Protein AF-A0A1D1YLC9-F1 (afdb_monomer_lite)

Organism: NCBI:txid1678845

Sequence (110 aa):
YSTGSGFHVIGAHTDSPCLKLKPLSASTKSGFLMVNVQTYGAGLWHTWFDRDLSVAGRVILKIADGNFVHKLVKVKRPLLRVPTLAIHLDRLLLCISFSFLDEIYCESYS

Secondary structure (DSSP, 8-state):
--TT-------------EEEEEEEEEEEETTEEEEEEEEESS--GGGGTT--B--EEEEEEE-TTS-EEEEEEE--S--B--PPPPTTT-TTTTS------S-S------

pLDDT: mean 81.9, std 21.31, range [26.78, 97.56]

Radius of gyration: 20.78 Å; chains: 1; bounding box: 40×56×64 Å

Structure (mmCIF, N/CA/C/O backbone):
data_AF-A0A1D1YLC9-F1
#
_entry.id   AF-A0A1D1YLC9-F1
#
loop_
_atom_site.group_PDB
_atom_site.id
_atom_site.type_symbol
_atom_site.label_atom_id
_atom_site.label_alt_id
_atom_site.label_comp_id
_atom_site.label_asym_id
_atom_site.label_entity_id
_atom_site.label_seq_id
_atom_site.pdbx_PDB_ins_code
_atom_site.Cartn_x
_atom_site.Cartn_y
_atom_site.Cartn_z
_atom_site.occupancy
_atom_site.B_iso_or_equiv
_atom_site.auth_seq_id
_atom_site.auth_comp_id
_atom_site.auth_asym_id
_atom_site.auth_atom_id
_atom_site.pdbx_PDB_model_num
ATOM 1 N N . TYR A 1 1 ? 16.791 -9.698 -39.104 1.00 62.34 1 TYR A N 1
ATOM 2 C CA . TYR A 1 1 ? 17.635 -9.519 -37.908 1.00 62.34 1 TYR A CA 1
ATOM 3 C C . TYR A 1 1 ? 18.949 -10.235 -38.170 1.00 62.34 1 TYR A C 1
ATOM 5 O O . TYR A 1 1 ? 18.911 -11.432 -38.424 1.00 62.34 1 TYR A O 1
ATOM 13 N N . SER A 1 2 ? 20.071 -9.515 -38.224 1.00 68.62 2 SER A N 1
ATOM 14 C CA . SER A 1 2 ? 21.408 -10.110 -38.332 1.00 68.62 2 SER A CA 1
ATOM 15 C C . SER A 1 2 ? 21.959 -10.356 -36.929 1.00 68.62 2 SER A C 1
ATOM 17 O O . SER A 1 2 ? 21.916 -9.475 -36.065 1.00 68.62 2 SER A O 1
ATOM 19 N N . THR A 1 3 ? 22.470 -11.563 -36.696 1.00 70.25 3 THR A N 1
ATOM 20 C CA . THR A 1 3 ? 23.213 -11.914 -35.481 1.00 70.25 3 THR A CA 1
ATOM 21 C C . THR A 1 3 ? 24.362 -10.923 -35.283 1.00 70.25 3 THR A C 1
ATOM 23 O O . THR A 1 3 ? 25.194 -10.779 -36.175 1.00 70.25 3 THR A O 1
ATOM 26 N N . GLY A 1 4 ? 24.387 -10.222 -34.143 1.00 79.25 4 GLY A N 1
ATOM 27 C CA . GLY A 1 4 ? 25.385 -9.186 -33.830 1.00 79.25 4 GLY A CA 1
ATOM 28 C C . GLY A 1 4 ? 24.866 -7.741 -33.849 1.00 79.25 4 GLY A C 1
ATOM 29 O O . GLY A 1 4 ? 25.619 -6.825 -33.534 1.00 79.25 4 GLY A O 1
ATOM 30 N N . SER A 1 5 ? 23.590 -7.515 -34.173 1.00 84.06 5 SER A N 1
ATOM 31 C CA . SER A 1 5 ? 22.962 -6.194 -34.013 1.00 84.06 5 SER A CA 1
ATOM 32 C C . SER A 1 5 ? 22.767 -5.856 -32.525 1.00 84.06 5 SER A C 1
ATOM 34 O O . SER A 1 5 ? 22.326 -6.715 -31.759 1.00 84.06 5 SER A O 1
ATOM 36 N N . GLY A 1 6 ? 23.065 -4.615 -32.117 1.00 85.94 6 GLY A N 1
ATOM 37 C CA . GLY A 1 6 ? 22.859 -4.133 -30.743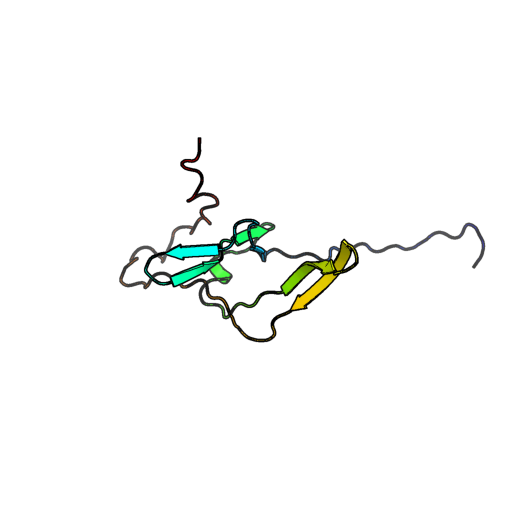 1.00 85.94 6 GLY A CA 1
ATOM 38 C C . GLY A 1 6 ? 21.380 -3.979 -30.355 1.00 85.94 6 GLY A C 1
ATOM 39 O O . GLY A 1 6 ? 20.497 -3.979 -31.212 1.00 85.94 6 GLY A O 1
ATOM 40 N N . PHE A 1 7 ? 21.111 -3.830 -29.054 1.00 91.00 7 PHE A N 1
ATOM 41 C CA . PHE A 1 7 ? 19.765 -3.608 -28.513 1.00 91.00 7 PHE A CA 1
ATOM 42 C C . PHE A 1 7 ? 19.610 -2.178 -27.993 1.00 91.00 7 PHE A C 1
ATOM 44 O O . PHE A 1 7 ? 20.507 -1.649 -27.340 1.00 91.00 7 PHE A O 1
ATOM 51 N N . HIS A 1 8 ? 18.435 -1.586 -28.210 1.00 90.81 8 HIS A N 1
ATOM 52 C CA . HIS A 1 8 ? 17.996 -0.404 -27.472 1.00 90.81 8 HIS A CA 1
ATOM 53 C C . HIS A 1 8 ? 17.086 -0.861 -26.333 1.00 90.81 8 HIS A C 1
ATOM 55 O O . HIS A 1 8 ? 16.054 -1.483 -26.578 1.00 90.81 8 HIS A O 1
ATOM 61 N N . VAL A 1 9 ? 17.481 -0.576 -25.093 1.00 95.12 9 VAL A N 1
ATOM 62 C CA . VAL A 1 9 ? 16.756 -1.004 -23.891 1.00 95.12 9 VAL A CA 1
ATOM 63 C C . VAL A 1 9 ? 16.414 0.219 -23.052 1.00 95.12 9 VAL A C 1
ATOM 65 O O . VAL A 1 9 ? 17.262 1.079 -22.827 1.00 95.12 9 VAL A O 1
ATOM 68 N N . ILE A 1 10 ? 15.170 0.281 -22.578 1.00 95.69 10 ILE A N 1
ATOM 69 C CA . ILE A 1 10 ? 14.682 1.303 -21.650 1.00 95.69 10 ILE A CA 1
ATOM 70 C C . ILE A 1 10 ? 14.277 0.600 -20.356 1.00 95.69 10 ILE A C 1
ATOM 72 O O . ILE A 1 10 ? 13.525 -0.374 -20.387 1.00 95.69 10 ILE A O 1
ATOM 76 N N . GLY A 1 11 ? 14.784 1.094 -19.228 1.00 96.25 11 GLY A N 1
ATOM 77 C CA . GLY A 1 11 ? 14.442 0.606 -17.896 1.00 96.25 11 GLY A CA 1
ATOM 78 C C . GLY A 1 11 ? 13.413 1.498 -17.203 1.00 96.25 11 GLY A C 1
ATOM 79 O O . GLY A 1 11 ? 13.458 2.719 -17.328 1.00 96.25 11 GLY A O 1
ATOM 80 N N . ALA A 1 12 ? 12.514 0.876 -16.444 1.00 97.56 12 ALA A N 1
ATOM 81 C CA . ALA A 1 12 ? 11.576 1.527 -15.533 1.00 97.56 12 ALA A CA 1
ATOM 82 C C . ALA A 1 12 ? 11.391 0.656 -14.279 1.00 97.56 12 ALA A C 1
ATOM 84 O O . ALA A 1 12 ? 11.820 -0.500 -14.256 1.00 97.56 12 ALA A O 1
ATOM 85 N N . HIS A 1 13 ? 10.737 1.193 -13.249 1.00 97.25 13 HIS A N 1
ATOM 86 C CA . HIS A 1 13 ? 10.376 0.451 -12.040 1.00 97.25 13 HIS A CA 1
ATOM 87 C C . HIS A 1 13 ? 8.847 0.363 -11.903 1.00 97.25 13 HIS A C 1
ATOM 89 O O . HIS A 1 13 ? 8.116 1.218 -12.399 1.00 97.25 13 HIS A O 1
ATOM 95 N N . THR A 1 14 ? 8.353 -0.712 -11.286 1.00 96.62 14 THR A N 1
ATOM 96 C CA . THR A 1 14 ? 6.911 -1.035 -11.227 1.00 96.62 14 THR A CA 1
ATOM 97 C C . THR A 1 14 ? 6.288 -0.801 -9.857 1.00 96.62 14 THR A C 1
ATOM 99 O O . THR A 1 14 ? 5.111 -1.083 -9.642 1.00 96.62 14 THR A O 1
ATOM 102 N N . ASP A 1 15 ? 7.090 -0.380 -8.893 1.00 96.69 15 ASP A N 1
ATOM 103 C CA . ASP A 1 15 ? 6.688 -0.158 -7.520 1.00 96.69 15 ASP A CA 1
ATOM 104 C C . ASP A 1 15 ? 6.500 1.332 -7.227 1.00 96.69 15 ASP A C 1
ATOM 106 O O . ASP A 1 15 ? 6.931 2.219 -7.963 1.00 96.69 15 ASP A O 1
ATOM 110 N N . SER A 1 16 ? 5.797 1.620 -6.142 1.00 96.56 16 SER A N 1
ATOM 111 C CA . SER A 1 16 ? 5.556 2.982 -5.677 1.00 96.56 16 SER A CA 1
ATOM 112 C C . SER A 1 16 ? 5.448 2.978 -4.156 1.00 96.56 16 SER A C 1
ATOM 114 O O . SER A 1 16 ? 5.061 1.946 -3.585 1.00 96.56 16 SER A O 1
ATOM 116 N N . PRO A 1 17 ? 5.764 4.098 -3.482 1.00 96.25 17 PRO A N 1
ATOM 117 C CA . PRO A 1 17 ? 5.617 4.179 -2.043 1.00 96.25 17 PRO A CA 1
ATOM 118 C C . PRO A 1 17 ? 4.193 3.853 -1.589 1.00 96.25 17 PRO A C 1
ATOM 120 O O . PRO A 1 17 ? 3.221 4.372 -2.140 1.00 96.25 17 PRO A O 1
ATOM 123 N N . CYS A 1 18 ? 4.059 2.964 -0.606 1.00 95.88 18 CYS A N 1
ATOM 124 C CA . CYS A 1 18 ? 2.757 2.494 -0.136 1.00 95.88 18 CYS A CA 1
ATOM 125 C C . CYS A 1 18 ? 2.794 1.962 1.299 1.00 95.88 18 CYS A C 1
ATOM 127 O O . CYS A 1 18 ? 3.860 1.710 1.857 1.00 95.88 18 CYS A O 1
ATOM 129 N N . LEU A 1 19 ? 1.609 1.768 1.883 1.00 94.75 19 LEU A N 1
ATOM 130 C CA . LEU A 1 19 ? 1.434 1.011 3.120 1.00 94.75 19 LEU A CA 1
ATOM 131 C C . LEU A 1 19 ? 1.286 -0.478 2.784 1.00 94.75 19 LEU A C 1
ATOM 133 O O . LEU A 1 19 ? 0.370 -0.870 2.058 1.00 94.75 19 LEU A O 1
ATOM 137 N N . LYS A 1 20 ? 2.183 -1.315 3.308 1.00 94.75 20 LYS A N 1
ATOM 138 C CA . LYS A 1 20 ? 2.140 -2.777 3.157 1.00 94.75 20 LYS A CA 1
ATOM 139 C C . LYS A 1 20 ? 1.668 -3.431 4.444 1.00 94.75 20 LYS A C 1
ATOM 141 O O . LYS A 1 20 ? 1.964 -2.946 5.526 1.00 94.75 20 LYS A O 1
ATOM 146 N N . LEU A 1 21 ? 0.965 -4.552 4.336 1.00 93.12 21 LEU A N 1
ATOM 147 C CA . LEU A 1 21 ? 0.575 -5.340 5.506 1.00 93.12 21 LEU A CA 1
ATOM 148 C C . LEU A 1 21 ? 1.818 -5.924 6.189 1.00 93.12 21 LEU A C 1
ATOM 150 O O . LEU A 1 21 ? 2.665 -6.510 5.511 1.00 93.12 21 LEU A O 1
ATOM 154 N N . LYS A 1 22 ? 1.912 -5.792 7.519 1.00 90.62 22 LYS A N 1
ATOM 155 C CA . LYS A 1 22 ? 2.895 -6.548 8.312 1.00 90.62 22 LYS A CA 1
ATOM 156 C C . LYS A 1 22 ? 2.510 -8.040 8.318 1.00 90.62 22 LYS A C 1
ATOM 158 O O . LYS A 1 22 ? 1.322 -8.341 8.229 1.00 90.62 22 LYS A O 1
ATOM 163 N N . PRO A 1 23 ? 3.456 -8.987 8.469 1.00 89.31 23 PRO A N 1
ATOM 164 C CA . PRO A 1 23 ? 3.124 -10.413 8.583 1.00 89.31 23 PRO A CA 1
ATOM 165 C C . PRO A 1 23 ? 2.145 -10.712 9.729 1.00 89.31 23 PRO A C 1
ATOM 167 O O . PRO A 1 23 ? 1.205 -11.485 9.563 1.00 89.31 23 PRO A O 1
ATOM 170 N N . LEU A 1 24 ? 2.325 -10.034 10.866 1.00 89.56 24 LEU A N 1
ATOM 171 C CA . LEU A 1 24 ? 1.369 -9.999 11.972 1.00 89.56 24 LEU A CA 1
ATOM 172 C C . LEU A 1 24 ? 0.492 -8.748 11.843 1.00 89.56 24 LEU A C 1
ATOM 174 O O . LEU A 1 24 ? 0.734 -7.716 12.473 1.00 89.56 24 LEU A O 1
ATOM 178 N N . SER A 1 25 ? -0.498 -8.825 10.951 1.00 89.00 25 SER A N 1
ATOM 179 C CA . SER A 1 25 ? -1.334 -7.676 10.596 1.00 89.00 25 SER A CA 1
ATOM 180 C C . SER A 1 25 ? -2.547 -7.479 11.502 1.00 89.00 25 SER A C 1
ATOM 182 O O . SER A 1 25 ? -3.014 -6.356 11.621 1.00 89.00 25 SER A O 1
ATOM 184 N N . ALA A 1 26 ? -3.108 -8.531 12.097 1.00 90.19 26 ALA A N 1
ATOM 185 C CA . ALA A 1 26 ? -4.331 -8.406 12.889 1.00 90.19 26 ALA A CA 1
ATOM 186 C C . ALA A 1 26 ? -4.047 -7.755 14.251 1.00 90.19 26 ALA A C 1
ATOM 188 O O . ALA A 1 26 ? -3.127 -8.162 14.956 1.00 90.19 26 ALA A O 1
ATOM 189 N N . SER A 1 27 ? -4.847 -6.757 14.621 1.00 89.25 27 SER A N 1
ATOM 190 C CA . SER A 1 27 ? -4.770 -6.079 15.915 1.00 89.25 27 SER A CA 1
ATOM 191 C C . SER A 1 27 ? -6.159 -5.612 16.342 1.00 89.25 27 SER A C 1
ATOM 193 O O . SER A 1 27 ? -7.005 -5.341 15.494 1.00 89.25 27 SER A O 1
ATOM 195 N N . THR A 1 28 ? -6.399 -5.490 17.644 1.00 91.25 28 THR A N 1
ATOM 196 C CA . THR A 1 28 ? -7.656 -4.958 18.184 1.00 91.25 28 THR A CA 1
ATOM 197 C C . THR A 1 28 ? -7.335 -3.950 19.269 1.00 91.25 28 THR A C 1
ATOM 199 O O . THR A 1 28 ? -6.605 -4.259 20.209 1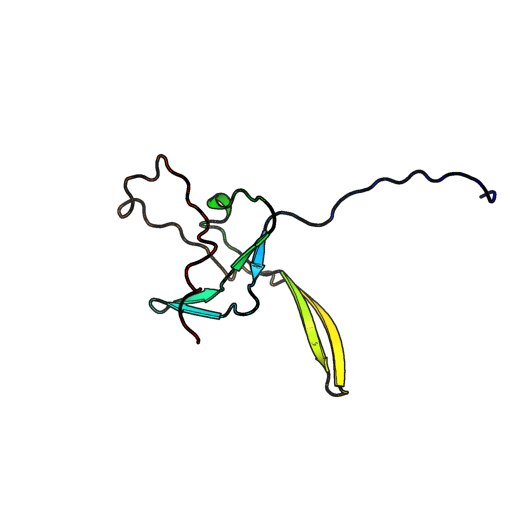.00 91.25 28 THR A O 1
ATOM 202 N N . LYS A 1 29 ? -7.889 -2.741 19.169 1.00 85.50 29 LYS A N 1
ATOM 203 C CA . LYS A 1 29 ? -7.713 -1.709 20.196 1.00 85.50 29 LYS A CA 1
ATOM 204 C C . LYS A 1 29 ? -8.925 -0.784 20.242 1.00 85.50 29 LYS A C 1
ATOM 206 O O . LYS A 1 29 ? -9.509 -0.448 19.216 1.00 85.50 29 LYS A O 1
ATOM 211 N N . SER A 1 30 ? -9.336 -0.421 21.455 1.00 89.75 30 SER A N 1
ATOM 212 C CA . SER A 1 30 ? -10.494 0.448 21.715 1.00 89.75 30 SER A CA 1
ATOM 213 C C . SER A 1 30 ? -11.792 0.007 21.013 1.00 89.75 30 SER A C 1
ATOM 215 O O . SER A 1 30 ? -12.561 0.844 20.556 1.00 89.75 30 SER A O 1
ATOM 217 N N . GLY A 1 31 ? -12.022 -1.307 20.888 1.00 91.38 31 GLY A N 1
ATOM 218 C CA . GLY A 1 31 ? -13.206 -1.866 20.220 1.00 91.38 31 GLY A CA 1
ATOM 219 C C . GLY A 1 31 ? -13.145 -1.895 18.686 1.00 91.38 31 GLY A C 1
ATOM 220 O O . GLY A 1 31 ? -14.088 -2.368 18.058 1.00 91.38 31 GLY A O 1
ATOM 221 N N . PHE A 1 32 ? -12.043 -1.448 18.076 1.00 88.56 32 PHE A N 1
ATOM 222 C CA . PHE A 1 32 ? -11.841 -1.481 16.627 1.00 88.56 32 PHE A CA 1
ATOM 223 C C . PHE A 1 32 ? -10.898 -2.610 16.216 1.00 88.56 32 PHE A C 1
ATOM 225 O O . PHE A 1 32 ? -9.841 -2.798 16.824 1.00 88.56 32 PHE A O 1
ATOM 232 N N . LEU A 1 33 ? -11.257 -3.308 15.135 1.00 92.12 33 LEU A N 1
ATOM 233 C CA . LEU A 1 33 ? -10.341 -4.187 14.415 1.00 92.12 33 LEU A CA 1
ATOM 234 C C . LEU A 1 33 ? -9.406 -3.327 13.561 1.00 92.12 33 LEU A C 1
ATOM 236 O O . LEU A 1 33 ? -9.848 -2.557 12.710 1.00 92.12 33 LEU A O 1
ATOM 240 N N . MET A 1 34 ? -8.113 -3.474 13.797 1.00 91.31 34 MET A N 1
ATOM 241 C CA . MET A 1 34 ? -7.049 -2.742 13.132 1.00 91.31 34 MET A CA 1
ATOM 242 C C . MET A 1 34 ? -6.189 -3.677 12.298 1.00 91.31 34 MET A C 1
ATOM 244 O O . MET A 1 34 ? -6.091 -4.883 12.541 1.00 91.31 34 MET A O 1
ATOM 248 N N . VAL A 1 35 ? -5.539 -3.078 11.306 1.00 92.25 35 VAL A N 1
ATOM 249 C CA . VAL A 1 35 ? -4.618 -3.764 10.414 1.00 92.25 35 VAL A CA 1
ATOM 250 C C . VAL A 1 35 ? -3.268 -3.065 10.489 1.00 92.25 35 VAL A C 1
ATOM 252 O O . VAL A 1 35 ? -3.125 -1.929 10.041 1.00 92.25 35 VAL A O 1
ATOM 255 N N . ASN A 1 36 ? -2.279 -3.745 11.063 1.00 91.81 36 ASN A N 1
ATOM 256 C CA . ASN A 1 36 ? -0.922 -3.239 11.183 1.00 91.81 36 ASN A CA 1
ATOM 257 C C . ASN A 1 36 ? -0.248 -3.204 9.810 1.00 91.81 36 ASN A C 1
ATOM 259 O O . ASN A 1 36 ? -0.211 -4.200 9.076 1.00 91.81 36 ASN A O 1
ATOM 263 N N . VAL A 1 37 ? 0.333 -2.051 9.496 1.00 92.69 37 VAL A N 1
ATOM 264 C CA . VAL A 1 37 ? 1.027 -1.791 8.237 1.00 92.69 37 VAL A CA 1
ATOM 265 C C . VAL A 1 37 ? 2.464 -1.350 8.484 1.00 92.69 37 VAL A C 1
ATOM 267 O O . VAL A 1 37 ? 2.807 -0.881 9.566 1.00 92.69 37 VAL A O 1
ATOM 270 N N . GLN A 1 38 ? 3.303 -1.518 7.473 1.00 91.75 38 GLN A N 1
ATOM 271 C CA . GLN A 1 38 ? 4.659 -0.995 7.385 1.00 91.75 38 GLN A CA 1
ATOM 272 C C . GLN A 1 38 ? 4.757 -0.063 6.181 1.00 91.75 38 GLN A C 1
ATOM 274 O O . GLN A 1 38 ? 4.078 -0.263 5.165 1.00 91.75 38 GLN A O 1
ATOM 279 N N . THR A 1 39 ? 5.614 0.941 6.283 1.00 93.00 39 THR A N 1
ATOM 280 C CA . THR A 1 39 ? 5.913 1.831 5.168 1.00 93.00 39 THR A CA 1
ATOM 281 C C . THR A 1 39 ? 6.771 1.108 4.128 1.00 93.00 39 THR A C 1
ATOM 283 O O . THR A 1 39 ? 7.580 0.230 4.432 1.00 93.00 39 THR A O 1
ATOM 286 N N . TYR A 1 40 ? 6.555 1.429 2.857 1.00 94.06 40 TYR A N 1
ATOM 287 C CA . TYR A 1 40 ? 7.395 0.979 1.755 1.00 94.06 40 TYR A CA 1
ATOM 288 C C . TYR A 1 40 ? 7.822 2.196 0.945 1.00 94.06 40 TYR A C 1
ATOM 290 O O . TYR A 1 40 ? 6.962 2.909 0.433 1.00 94.06 40 TYR A O 1
ATOM 298 N N . GLY A 1 41 ? 9.129 2.426 0.821 1.00 92.88 41 GLY A N 1
ATOM 299 C CA . GLY A 1 41 ? 9.682 3.627 0.188 1.00 92.88 41 GLY A CA 1
ATOM 300 C C . GLY A 1 41 ? 9.545 4.885 1.055 1.00 92.88 41 GLY A C 1
ATOM 301 O O . GLY A 1 41 ? 9.257 4.799 2.243 1.00 92.88 41 GLY A O 1
ATOM 302 N N . ALA A 1 42 ? 9.746 6.059 0.452 1.00 92.06 42 ALA A N 1
ATOM 303 C CA . ALA A 1 42 ? 9.661 7.364 1.116 1.00 92.06 42 ALA A CA 1
ATOM 304 C C . ALA A 1 42 ? 8.399 8.124 0.669 1.00 92.06 42 ALA A C 1
ATOM 306 O O . ALA A 1 42 ? 8.459 9.066 -0.118 1.00 92.06 42 ALA A O 1
ATOM 307 N N . GLY A 1 43 ? 7.229 7.652 1.105 1.00 88.81 43 GLY A N 1
ATOM 308 C CA . GLY A 1 43 ? 5.942 8.257 0.764 1.00 88.81 43 GLY A CA 1
ATOM 309 C C . GLY A 1 43 ? 5.623 9.509 1.585 1.00 88.81 43 GLY A C 1
ATOM 310 O O . GLY A 1 43 ? 6.087 9.680 2.708 1.00 88.81 43 GLY A O 1
ATOM 311 N N . LEU A 1 44 ? 4.754 10.371 1.049 1.00 90.56 44 LEU A N 1
ATOM 312 C CA . LEU A 1 44 ? 4.158 11.484 1.796 1.00 90.56 44 LEU A CA 1
ATOM 313 C C . LEU A 1 44 ? 3.034 10.958 2.705 1.00 90.56 44 LEU A C 1
ATOM 315 O O . LEU A 1 44 ? 1.856 11.023 2.354 1.00 90.56 44 LEU A O 1
ATOM 319 N N . TRP A 1 45 ? 3.385 10.391 3.859 1.00 88.88 45 TRP A N 1
ATOM 320 C CA . TRP A 1 45 ? 2.464 9.580 4.673 1.00 88.88 45 TRP A CA 1
ATOM 321 C C . TRP A 1 45 ? 1.214 10.304 5.167 1.00 88.88 45 TRP A C 1
ATOM 323 O O . TRP A 1 45 ? 0.152 9.693 5.227 1.00 88.88 45 TRP A O 1
ATOM 333 N N . HIS A 1 46 ? 1.294 11.608 5.432 1.00 88.44 46 HIS A N 1
ATOM 334 C CA . HIS A 1 46 ? 0.127 12.397 5.838 1.00 88.44 46 HIS A CA 1
ATOM 335 C C . HIS A 1 46 ? -1.005 12.365 4.790 1.00 88.44 46 HIS A C 1
ATOM 337 O O . HIS A 1 46 ? -2.175 12.459 5.140 1.00 88.44 46 HIS A O 1
ATOM 343 N N . THR A 1 47 ? -0.687 12.165 3.505 1.00 91.69 47 THR A N 1
ATOM 344 C CA . THR A 1 47 ? -1.686 12.121 2.420 1.00 91.69 47 THR A CA 1
ATOM 345 C C . THR A 1 47 ? -2.552 10.855 2.415 1.00 91.69 47 THR A C 1
ATOM 347 O O . THR A 1 47 ? -3.588 10.827 1.741 1.00 91.69 47 THR A O 1
ATOM 350 N N . TRP A 1 48 ? -2.139 9.818 3.156 1.00 93.44 48 TRP A N 1
ATOM 351 C CA . TRP A 1 48 ? -2.852 8.544 3.297 1.00 93.44 48 TRP A CA 1
ATOM 352 C C . TRP A 1 48 ? -3.961 8.592 4.350 1.00 93.44 48 TRP A C 1
ATOM 354 O O . TRP A 1 48 ? -4.821 7.709 4.373 1.00 93.44 48 TRP A O 1
ATOM 364 N N . PHE A 1 49 ? -3.951 9.613 5.206 1.00 91.81 49 PHE A N 1
ATOM 365 C CA . PHE A 1 49 ? -4.993 9.822 6.196 1.00 91.81 49 PHE A CA 1
ATOM 366 C C . PHE A 1 49 ? -6.306 10.243 5.536 1.00 91.81 49 PHE A C 1
ATOM 368 O O . PHE A 1 49 ? -6.322 10.877 4.481 1.00 91.81 49 PHE A O 1
ATOM 375 N N . ASP A 1 50 ? -7.416 9.856 6.159 1.00 92.88 50 ASP A N 1
ATOM 376 C CA . ASP A 1 50 ? -8.782 10.169 5.733 1.00 92.88 50 ASP A CA 1
ATOM 377 C C . ASP A 1 50 ? -9.127 9.768 4.293 1.00 92.88 50 ASP A C 1
ATOM 379 O O . ASP A 1 50 ? -10.092 10.259 3.702 1.00 92.88 50 ASP A O 1
ATOM 383 N N . ARG A 1 51 ? -8.371 8.813 3.743 1.00 93.44 51 ARG A N 1
ATOM 384 C CA . ARG A 1 51 ? -8.648 8.177 2.459 1.00 93.44 51 ARG A CA 1
ATOM 385 C C . ARG A 1 51 ? -9.469 6.910 2.641 1.00 93.44 51 ARG A C 1
ATOM 387 O O . ARG A 1 51 ? -9.271 6.146 3.586 1.00 93.44 51 ARG A O 1
ATOM 394 N N . ASP A 1 52 ? -10.328 6.662 1.664 1.00 96.81 52 ASP A N 1
ATOM 395 C CA . ASP A 1 52 ? -11.020 5.391 1.506 1.00 96.81 52 ASP A CA 1
ATOM 396 C C . ASP A 1 52 ? -10.058 4.391 0.853 1.00 96.81 52 ASP A C 1
ATOM 398 O O . ASP A 1 52 ? -9.824 4.406 -0.358 1.00 96.81 52 ASP A O 1
ATOM 402 N N . LEU A 1 53 ? -9.436 3.549 1.678 1.00 95.50 53 LEU A N 1
ATOM 403 C CA . LEU A 1 53 ? -8.379 2.634 1.264 1.00 95.50 53 LEU A CA 1
ATOM 404 C C . LEU A 1 53 ? -8.929 1.230 1.004 1.00 95.50 53 LEU A C 1
ATOM 406 O O . LEU A 1 53 ? -9.899 0.773 1.610 1.00 95.50 53 LEU A O 1
ATOM 410 N N . SER A 1 54 ? -8.257 0.509 0.113 1.00 96.50 54 SER A N 1
ATOM 411 C CA . SER A 1 54 ? -8.501 -0.906 -0.157 1.00 96.50 54 SER A CA 1
ATOM 412 C C . SER A 1 54 ? -7.175 -1.666 -0.229 1.00 96.50 54 SER A C 1
ATOM 414 O O . SER A 1 54 ? -6.101 -1.069 -0.190 1.00 96.50 54 SER A O 1
ATOM 416 N N . VAL A 1 55 ? -7.248 -2.991 -0.336 1.00 95.56 55 VAL A N 1
ATOM 417 C CA . VAL A 1 55 ? -6.089 -3.884 -0.379 1.00 95.56 55 VAL A CA 1
ATOM 418 C C . VAL A 1 55 ? -5.964 -4.526 -1.756 1.00 95.56 55 VAL A C 1
ATOM 420 O O . VAL A 1 55 ? -6.934 -5.028 -2.338 1.00 95.56 55 VAL A O 1
ATOM 423 N N . ALA A 1 56 ? -4.732 -4.549 -2.253 1.00 96.94 56 ALA A N 1
ATOM 424 C CA . ALA A 1 56 ? -4.326 -5.342 -3.397 1.00 96.94 56 ALA A CA 1
ATOM 425 C C . ALA A 1 56 ? -2.967 -5.988 -3.116 1.00 96.94 56 ALA A C 1
ATOM 427 O O . ALA A 1 56 ? -2.145 -5.436 -2.386 1.00 96.94 56 ALA A O 1
ATOM 428 N N . GLY A 1 57 ? -2.726 -7.162 -3.688 1.00 95.81 57 GLY A N 1
ATOM 429 C CA . GLY A 1 57 ? -1.471 -7.868 -3.486 1.00 95.81 57 GLY A CA 1
ATOM 430 C C . GLY A 1 57 ? -1.500 -9.294 -4.006 1.00 95.81 57 GLY A C 1
ATOM 431 O O . GLY A 1 57 ? -2.344 -9.671 -4.820 1.00 95.81 57 GLY A O 1
ATOM 432 N N . ARG A 1 58 ? -0.554 -10.090 -3.518 1.00 96.06 58 ARG A N 1
ATOM 433 C CA . ARG A 1 58 ? -0.390 -11.496 -3.874 1.00 96.06 58 ARG A CA 1
ATOM 434 C C . ARG A 1 58 ? -0.535 -12.354 -2.629 1.00 96.06 58 ARG A C 1
ATOM 436 O O . ARG A 1 58 ? 0.115 -12.081 -1.625 1.00 96.06 58 ARG A O 1
ATOM 443 N N . VAL A 1 59 ? -1.326 -13.413 -2.733 1.00 95.44 59 VAL A N 1
ATOM 444 C CA . VAL A 1 59 ? -1.460 -14.446 -1.702 1.00 95.44 59 VAL A CA 1
ATOM 445 C C . VAL A 1 59 ? -0.865 -15.756 -2.202 1.00 95.44 59 VAL A C 1
ATOM 447 O O . VAL A 1 59 ? -0.904 -16.044 -3.401 1.00 95.44 59 VAL A O 1
ATOM 450 N N . ILE A 1 60 ? -0.300 -16.530 -1.280 1.00 95.75 60 ILE A N 1
ATOM 451 C CA . ILE A 1 60 ? 0.187 -17.888 -1.524 1.00 95.75 60 ILE A CA 1
ATOM 452 C C . ILE A 1 60 ? -0.796 -18.829 -0.844 1.00 95.75 60 ILE A C 1
ATOM 454 O O . ILE A 1 60 ? -1.056 -18.691 0.349 1.00 95.75 60 ILE A O 1
ATOM 458 N N . LEU A 1 61 ? -1.368 -19.751 -1.606 1.00 94.75 61 LEU A N 1
ATOM 459 C CA . LEU A 1 61 ? -2.356 -20.704 -1.121 1.00 94.75 61 LEU A CA 1
ATOM 460 C C . LEU A 1 61 ? -1.776 -22.108 -1.222 1.00 94.75 61 LEU A C 1
ATOM 462 O O . LEU A 1 61 ? -1.202 -22.462 -2.251 1.00 94.75 61 LEU A O 1
ATOM 466 N N . LYS A 1 62 ? -1.961 -22.908 -0.176 1.00 95.31 62 LYS A N 1
ATOM 467 C CA . LYS A 1 62 ? -1.706 -24.347 -0.225 1.00 95.31 62 LYS A CA 1
ATOM 468 C C . LYS A 1 62 ? -2.954 -25.039 -0.776 1.00 95.31 62 LYS A C 1
ATOM 470 O O . LYS A 1 62 ? -4.038 -24.844 -0.229 1.00 95.31 62 LYS A O 1
ATOM 475 N N . ILE A 1 63 ? -2.815 -25.796 -1.861 1.00 93.38 63 ILE A N 1
ATOM 476 C CA . ILE A 1 63 ? -3.912 -26.594 -2.431 1.00 93.38 63 ILE A CA 1
ATOM 477 C C . ILE A 1 63 ? -3.944 -27.996 -1.812 1.00 93.38 63 ILE A C 1
ATOM 479 O O . ILE A 1 63 ? -2.980 -28.414 -1.168 1.00 93.38 63 ILE A O 1
ATOM 483 N N . ALA A 1 64 ? -5.063 -28.706 -1.987 1.00 90.38 64 ALA A N 1
ATOM 484 C CA . ALA A 1 64 ? -5.303 -30.020 -1.381 1.00 90.38 64 ALA A CA 1
ATOM 485 C C . ALA A 1 64 ? -4.191 -31.037 -1.694 1.00 90.38 64 ALA A C 1
ATOM 487 O O . ALA A 1 64 ? -3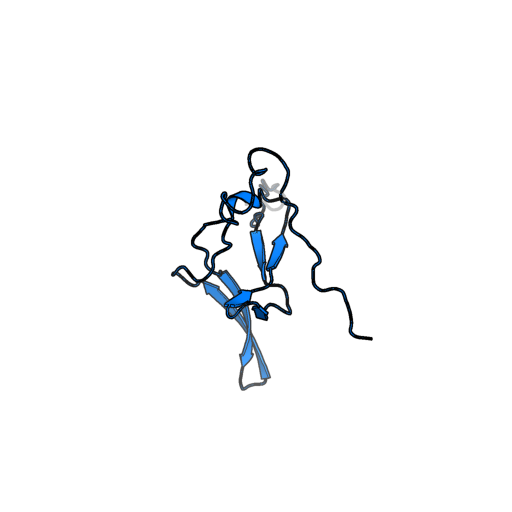.782 -31.785 -0.812 1.00 90.38 64 ALA A O 1
ATOM 488 N N . ASP A 1 65 ? -3.625 -30.965 -2.899 1.00 91.06 65 ASP A N 1
ATOM 489 C CA . ASP A 1 65 ? -2.561 -31.858 -3.374 1.00 91.06 65 ASP A CA 1
ATOM 490 C C . ASP A 1 65 ? -1.168 -31.525 -2.797 1.00 91.06 65 ASP A C 1
ATOM 492 O O . ASP A 1 65 ? -0.154 -32.049 -3.246 1.00 91.06 65 ASP A O 1
ATOM 496 N N . GLY A 1 66 ? -1.082 -30.605 -1.829 1.00 90.44 66 GLY A N 1
ATOM 497 C CA . GLY A 1 66 ? 0.161 -30.222 -1.153 1.00 90.44 66 GLY A CA 1
ATOM 498 C C . GLY A 1 66 ? 0.989 -29.147 -1.865 1.00 90.44 66 GLY A C 1
ATOM 499 O O . GLY A 1 66 ? 1.888 -28.580 -1.245 1.00 90.44 66 GLY A O 1
ATOM 500 N N . ASN A 1 67 ? 0.660 -28.810 -3.114 1.00 93.56 67 ASN A N 1
ATOM 501 C CA . ASN A 1 67 ? 1.334 -27.757 -3.880 1.00 93.56 67 ASN A CA 1
ATOM 502 C C . ASN A 1 67 ? 0.959 -26.339 -3.405 1.00 93.56 67 ASN A C 1
ATOM 504 O O . ASN A 1 67 ? -0.067 -26.118 -2.755 1.00 93.56 67 ASN A O 1
ATOM 508 N N . PHE A 1 68 ? 1.776 -25.352 -3.784 1.00 95.25 68 PHE A N 1
ATOM 509 C CA . PHE A 1 68 ? 1.513 -23.932 -3.543 1.00 95.25 68 PHE A CA 1
ATOM 510 C C . PHE A 1 68 ? 1.156 -23.210 -4.841 1.00 95.25 68 PHE A C 1
ATOM 512 O O . PHE A 1 68 ? 1.807 -23.392 -5.867 1.00 95.25 68 PHE A O 1
ATOM 519 N N . VAL A 1 69 ? 0.142 -22.349 -4.786 1.00 95.56 69 VAL A N 1
ATOM 520 C CA . VAL A 1 69 ? -0.270 -21.500 -5.909 1.00 95.56 69 VAL A CA 1
ATOM 521 C C . VAL A 1 69 ? -0.287 -20.036 -5.494 1.00 95.56 69 VAL A C 1
ATOM 523 O O . VAL A 1 69 ? -0.715 -19.687 -4.392 1.00 95.56 69 VAL A O 1
ATOM 526 N N . HIS A 1 70 ? 0.149 -19.158 -6.394 1.00 95.94 70 HIS A N 1
ATOM 527 C CA . HIS A 1 70 ? 0.070 -17.715 -6.194 1.00 95.94 70 HIS A CA 1
ATOM 528 C C . HIS A 1 70 ? -1.190 -17.164 -6.859 1.00 95.94 70 HIS A C 1
ATOM 530 O O . HIS A 1 70 ? -1.463 -17.460 -8.022 1.00 95.94 70 HIS A O 1
ATOM 536 N N . LYS A 1 71 ? -1.939 -16.319 -6.149 1.00 96.25 71 LYS A N 1
ATOM 537 C CA . LYS A 1 71 ? -3.068 -15.573 -6.718 1.00 96.25 71 LYS A CA 1
ATOM 538 C C . LYS A 1 71 ? -2.925 -14.088 -6.433 1.00 96.25 71 LYS A C 1
ATOM 540 O O . LYS A 1 71 ? -2.518 -13.693 -5.341 1.00 96.25 71 LYS A O 1
ATOM 545 N N . LEU A 1 72 ? -3.273 -13.270 -7.421 1.00 97.12 72 LEU A N 1
ATOM 546 C CA . LEU A 1 72 ? -3.415 -11.832 -7.235 1.00 97.12 72 LEU A CA 1
ATOM 547 C C . LEU A 1 72 ? -4.813 -11.528 -6.706 1.00 97.12 72 LEU A C 1
ATOM 549 O O . LEU A 1 72 ? -5.806 -12.075 -7.183 1.00 97.12 72 LEU A O 1
ATOM 553 N N . VAL A 1 73 ? -4.876 -10.644 -5.720 1.00 96.69 73 VAL A N 1
ATOM 554 C CA . VAL A 1 73 ? -6.112 -10.205 -5.080 1.00 96.69 73 VAL A CA 1
ATOM 555 C C . VAL A 1 73 ? -6.190 -8.694 -5.198 1.00 96.69 73 VAL A C 1
ATOM 557 O O . VAL A 1 73 ? -5.210 -7.990 -4.962 1.00 96.69 73 VAL A O 1
ATOM 560 N N . LYS A 1 74 ? -7.371 -8.194 -5.555 1.00 96.88 74 LYS A N 1
ATOM 561 C CA . LYS A 1 74 ? -7.703 -6.771 -5.526 1.00 96.88 74 LYS A CA 1
ATOM 562 C C . LYS A 1 74 ? -9.139 -6.626 -5.064 1.00 96.88 74 LYS A C 1
ATOM 564 O O . LYS A 1 74 ? -10.062 -7.025 -5.775 1.00 96.88 74 LYS A O 1
ATOM 569 N N . VAL A 1 75 ? -9.333 -6.029 -3.896 1.00 96.38 75 VAL A N 1
ATOM 570 C CA . VAL A 1 75 ? -10.676 -5.702 -3.422 1.00 96.38 75 VAL A CA 1
ATOM 571 C C . VAL A 1 75 ? -11.096 -4.372 -4.047 1.00 96.38 75 VAL A C 1
ATOM 573 O O . VAL A 1 75 ? -10.409 -3.364 -3.915 1.00 96.38 75 VAL A O 1
ATOM 576 N N . LYS A 1 76 ? -12.215 -4.355 -4.778 1.00 95.31 76 LYS A N 1
ATOM 577 C CA . LYS A 1 76 ? -12.670 -3.169 -5.534 1.00 95.31 76 LYS A CA 1
ATOM 578 C C . LYS A 1 76 ? -13.564 -2.208 -4.734 1.00 95.31 76 LYS A C 1
ATOM 580 O O . LYS A 1 76 ? -14.109 -1.279 -5.312 1.00 95.31 76 LYS A O 1
ATOM 585 N N . ARG A 1 77 ? -13.720 -2.431 -3.429 1.00 96.25 77 ARG A N 1
ATOM 586 C CA . ARG A 1 77 ? -14.494 -1.578 -2.515 1.00 96.25 77 ARG A CA 1
ATOM 587 C C . ARG A 1 77 ? -13.593 -1.056 -1.396 1.00 96.25 77 ARG A C 1
ATOM 589 O O . ARG A 1 77 ? -12.657 -1.773 -1.038 1.00 96.25 77 ARG A O 1
ATOM 596 N N . PRO A 1 78 ? -13.861 0.131 -0.837 1.00 94.19 78 PRO A N 1
ATOM 597 C CA . PRO A 1 78 ? -13.102 0.623 0.301 1.00 94.19 78 PRO A CA 1
ATOM 598 C C . PRO A 1 78 ? -13.365 -0.245 1.539 1.00 94.19 78 PRO A C 1
ATOM 600 O O . PRO A 1 78 ? -14.496 -0.656 1.803 1.00 94.19 78 PRO A O 1
ATOM 603 N N . LEU A 1 79 ? -12.290 -0.575 2.250 1.00 93.25 79 LEU A N 1
ATOM 604 C CA . LEU A 1 79 ? -12.272 -1.454 3.423 1.00 93.25 79 LEU A CA 1
ATOM 605 C C . LEU A 1 79 ? -11.593 -0.822 4.632 1.00 93.25 79 LEU A C 1
ATOM 607 O O . LEU A 1 79 ? -11.892 -1.196 5.761 1.00 93.25 79 LEU A O 1
ATOM 611 N N . LEU A 1 80 ? -10.621 0.050 4.385 1.00 94.44 80 LEU A N 1
ATOM 612 C CA . LEU A 1 80 ? -9.674 0.523 5.377 1.00 94.44 80 LEU A CA 1
ATOM 613 C C . LEU A 1 80 ? -9.679 2.045 5.394 1.00 94.44 80 LEU A C 1
ATOM 615 O O . LEU A 1 80 ? -9.918 2.690 4.373 1.00 94.44 80 LEU A O 1
ATOM 619 N N . ARG A 1 81 ? -9.365 2.608 6.555 1.00 93.31 81 ARG A N 1
ATOM 620 C CA . ARG A 1 81 ? -9.191 4.044 6.732 1.00 93.31 81 ARG A CA 1
ATOM 621 C C . ARG A 1 81 ? -8.163 4.296 7.821 1.00 93.31 81 ARG A C 1
ATOM 623 O O . ARG A 1 81 ? -8.148 3.591 8.826 1.00 93.31 81 ARG A O 1
ATOM 630 N N . VAL A 1 82 ? -7.327 5.307 7.614 1.00 92.00 82 VAL A N 1
ATOM 631 C CA . VAL A 1 82 ? -6.427 5.842 8.640 1.00 92.00 82 VAL A CA 1
ATOM 632 C C . VAL A 1 82 ? -7.006 7.194 9.065 1.00 92.00 82 VAL A C 1
ATOM 634 O O . VAL A 1 82 ? -6.836 8.164 8.330 1.00 92.00 82 VAL A O 1
ATOM 637 N N . PRO A 1 83 ? -7.785 7.270 10.157 1.00 90.38 83 PRO A N 1
ATOM 638 C CA . PRO A 1 83 ? -8.439 8.514 10.552 1.00 90.38 83 PRO A CA 1
ATOM 639 C C . PRO A 1 83 ? -7.433 9.509 11.140 1.00 90.38 83 PRO A C 1
ATOM 641 O O . PRO A 1 83 ? -6.524 9.111 11.873 1.00 90.38 83 PRO A O 1
ATOM 644 N N . THR A 1 84 ? -7.604 10.800 10.850 1.00 88.62 84 THR A N 1
ATOM 645 C CA . THR A 1 84 ? -6.905 11.854 11.601 1.00 88.62 84 THR A CA 1
ATOM 646 C C . THR A 1 84 ? -7.495 12.019 12.999 1.00 88.62 84 THR A C 1
ATOM 648 O O . THR A 1 84 ? -8.661 11.705 13.256 1.00 88.62 84 THR A O 1
ATOM 651 N N . LEU A 1 85 ? -6.678 12.521 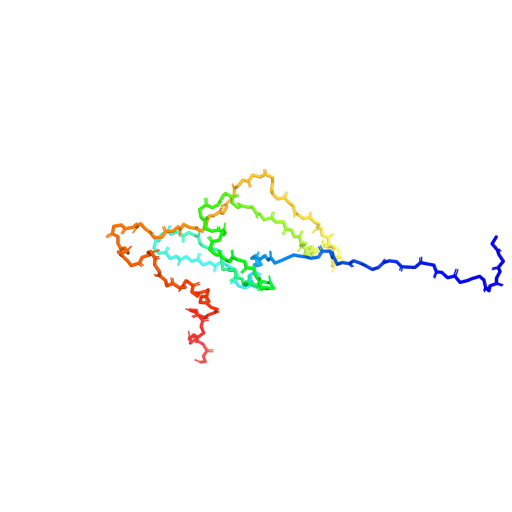13.928 1.00 88.25 85 LEU A N 1
ATOM 652 C CA . LEU A 1 85 ? -7.172 12.970 15.223 1.00 88.25 85 LEU A CA 1
ATOM 653 C C . LEU A 1 85 ? -7.941 14.284 15.040 1.00 88.25 85 LEU A C 1
ATOM 655 O O . LEU A 1 85 ? -7.509 15.174 14.309 1.00 88.25 85 LEU A O 1
ATOM 659 N N . ALA A 1 86 ? -9.083 14.413 15.713 1.00 86.06 86 ALA A N 1
ATOM 660 C CA . ALA A 1 86 ? -9.890 15.622 15.630 1.00 86.06 86 ALA A CA 1
ATOM 661 C C . ALA A 1 86 ? -9.101 16.852 16.112 1.00 86.06 86 ALA A C 1
ATOM 663 O O . ALA A 1 86 ? -8.525 16.834 17.198 1.00 86.06 86 ALA A O 1
ATOM 664 N N . ILE A 1 87 ? -9.177 17.955 15.361 1.00 83.25 87 ILE A N 1
ATOM 665 C CA . ILE A 1 87 ? -8.465 19.216 15.652 1.00 83.25 87 ILE A CA 1
ATOM 666 C C . ILE A 1 87 ? -8.744 19.789 17.053 1.00 83.25 87 ILE A C 1
ATOM 668 O O . ILE A 1 87 ? -7.911 20.463 17.647 1.00 83.25 87 ILE A O 1
ATOM 672 N N . HIS A 1 88 ? -9.911 19.499 17.629 1.00 87.81 88 HIS A N 1
ATOM 673 C CA . HIS A 1 88 ? -10.255 19.926 18.989 1.00 87.81 88 HIS A CA 1
ATOM 674 C C . HIS A 1 88 ? -9.360 19.283 20.061 1.00 87.81 88 HIS A C 1
ATOM 676 O O . HIS A 1 88 ? -9.168 19.867 21.130 1.00 87.81 88 HIS A O 1
ATOM 682 N N . LEU A 1 89 ? -8.846 18.082 19.773 1.00 80.69 89 LEU A N 1
ATOM 683 C CA . LEU A 1 89 ? -7.994 17.278 20.648 1.00 80.69 89 LEU A CA 1
ATOM 684 C C . LEU A 1 89 ? -6.502 17.493 20.366 1.00 80.69 89 LEU A C 1
ATOM 686 O O . LEU A 1 89 ? -5.680 17.137 21.204 1.00 80.69 89 LEU A O 1
ATOM 690 N N . ASP A 1 90 ? -6.164 18.102 19.227 1.00 69.44 90 ASP A N 1
ATOM 691 C CA . ASP A 1 90 ? -4.795 18.420 18.834 1.00 69.44 90 ASP A CA 1
ATOM 692 C C . ASP A 1 90 ? -4.713 19.832 18.237 1.00 69.44 90 ASP A C 1
ATOM 694 O O . ASP A 1 90 ? -4.963 20.071 17.053 1.00 69.44 90 ASP A O 1
ATOM 698 N N . ARG A 1 91 ? -4.390 20.795 19.105 1.00 59.75 91 ARG A N 1
ATOM 699 C CA . ARG A 1 91 ? -4.372 22.229 18.778 1.00 59.75 91 ARG A CA 1
ATOM 700 C C . ARG A 1 91 ? -3.084 22.683 18.080 1.00 59.75 91 ARG A C 1
ATOM 702 O O . ARG A 1 91 ? -2.979 23.864 17.758 1.00 59.75 91 ARG A O 1
ATOM 709 N N . LEU A 1 92 ? -2.113 21.790 17.865 1.00 61.66 92 LEU A N 1
ATOM 710 C CA . LEU A 1 92 ? -0.792 22.131 17.321 1.00 61.66 92 LEU A CA 1
ATOM 711 C C . LEU A 1 92 ? -0.621 21.788 15.830 1.00 61.66 92 LEU A C 1
ATOM 713 O O . LEU A 1 92 ? 0.354 22.236 15.239 1.00 61.66 92 LEU A O 1
ATOM 717 N N . LEU A 1 93 ? -1.581 21.106 15.189 1.00 54.25 93 LEU A N 1
ATOM 718 C CA . LEU A 1 93 ? -1.496 20.570 13.811 1.00 54.25 93 LEU A CA 1
ATOM 719 C C . LEU A 1 93 ? -1.253 21.579 12.663 1.00 54.25 93 LEU A C 1
ATOM 721 O O . LEU A 1 93 ? -1.169 21.172 11.506 1.00 54.25 93 LEU A O 1
ATOM 725 N N . LEU A 1 94 ? -1.113 22.879 12.937 1.00 46.38 94 LEU A N 1
ATOM 726 C CA . LEU A 1 94 ? -0.657 23.860 11.940 1.00 46.38 94 LEU A CA 1
ATOM 727 C C . LEU A 1 94 ? 0.853 23.765 11.653 1.00 46.38 94 LEU A C 1
ATOM 729 O O . LEU A 1 94 ? 1.323 24.307 10.656 1.00 46.38 94 LEU A O 1
ATOM 733 N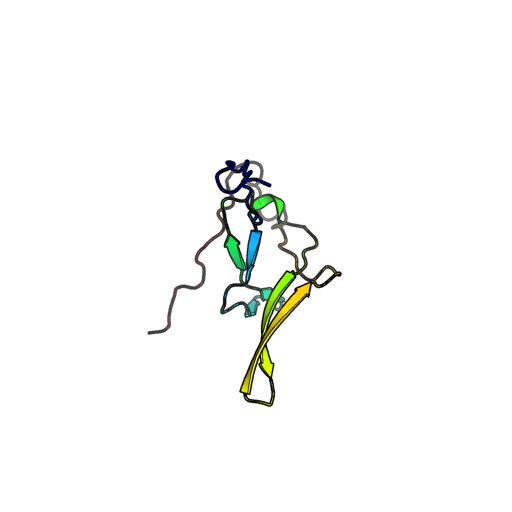 N . CYS A 1 95 ? 1.615 23.054 12.484 1.00 40.38 95 CYS A N 1
ATOM 734 C CA . CYS A 1 95 ? 3.012 22.714 12.246 1.00 40.38 95 CYS A CA 1
ATOM 735 C C . CYS A 1 95 ? 3.342 21.435 13.034 1.00 40.38 95 CYS A C 1
ATOM 737 O O . CYS A 1 95 ? 2.706 21.172 14.043 1.00 40.38 95 CYS A O 1
ATOM 739 N N . ILE A 1 96 ? 4.382 20.703 12.633 1.00 33.94 96 ILE A N 1
ATOM 740 C CA . ILE A 1 96 ? 4.978 19.519 13.292 1.00 33.94 96 ILE A CA 1
ATOM 741 C C . ILE A 1 96 ? 4.600 18.179 12.634 1.00 33.94 96 ILE A C 1
ATOM 743 O O . ILE A 1 96 ? 3.462 17.718 12.634 1.00 33.94 96 ILE A O 1
ATOM 747 N N . SER A 1 97 ? 5.638 17.560 12.065 1.00 34.47 97 SER A N 1
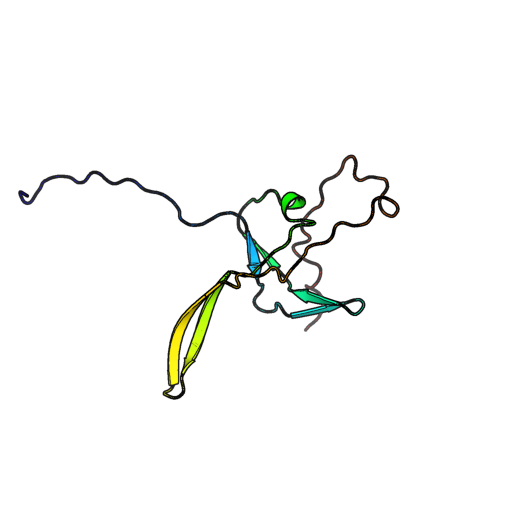ATOM 748 C CA . SER A 1 97 ? 5.691 16.218 11.491 1.00 34.47 97 SER A CA 1
ATOM 749 C C . SER A 1 97 ? 4.937 15.171 12.308 1.00 34.47 97 SER A C 1
ATOM 751 O O . SER A 1 97 ? 5.275 14.912 13.460 1.00 34.47 97 SER A O 1
ATOM 753 N N . PHE A 1 98 ? 4.012 14.465 11.659 1.00 42.12 98 PHE A N 1
ATOM 754 C CA . PHE A 1 98 ? 3.605 13.143 12.116 1.00 42.12 98 PHE A CA 1
ATOM 755 C C . PHE A 1 98 ? 4.651 12.126 11.647 1.00 42.12 98 PHE A C 1
ATOM 757 O O . PHE A 1 98 ? 4.761 11.840 10.451 1.00 42.12 98 PHE A O 1
ATOM 764 N N . SER A 1 99 ? 5.438 11.594 12.578 1.00 38.34 99 SER A N 1
ATOM 765 C CA . SER A 1 99 ? 6.305 10.447 12.313 1.00 38.34 99 SER A CA 1
ATOM 766 C C . SER A 1 99 ? 5.447 9.187 12.315 1.00 38.34 99 SER A C 1
ATOM 768 O O . SER A 1 99 ? 4.748 8.916 13.291 1.00 38.34 99 SER A O 1
ATOM 770 N N . PHE A 1 100 ? 5.490 8.408 11.232 1.00 42.44 100 PHE A N 1
ATOM 771 C CA . PHE A 1 100 ? 4.992 7.035 11.271 1.00 42.44 100 PHE A CA 1
ATOM 772 C C . PHE A 1 100 ? 5.790 6.333 12.375 1.00 42.44 100 PHE A C 1
ATOM 774 O O . PHE A 1 100 ? 7.005 6.191 12.256 1.00 42.44 100 PHE A O 1
ATOM 781 N N . LEU A 1 101 ? 5.147 6.006 13.494 1.00 40.56 101 LEU A N 1
ATOM 782 C CA . LEU A 1 101 ? 5.784 5.225 14.545 1.00 40.56 101 LEU A CA 1
ATOM 783 C C . LEU A 1 101 ? 6.028 3.834 13.960 1.00 40.56 101 LEU A C 1
ATOM 785 O O . LEU A 1 101 ? 5.127 2.996 13.947 1.00 40.56 101 LEU A O 1
ATOM 789 N N . ASP A 1 102 ? 7.229 3.599 13.434 1.00 37.56 102 ASP A N 1
ATOM 790 C CA . ASP A 1 102 ? 7.633 2.270 12.969 1.00 37.56 102 ASP A CA 1
ATOM 791 C C . ASP A 1 102 ? 7.645 1.243 14.125 1.00 37.56 102 ASP A C 1
ATOM 793 O O . ASP A 1 102 ? 7.538 0.038 13.879 1.00 37.56 102 ASP A O 1
ATOM 797 N N . GLU A 1 103 ? 7.593 1.698 15.383 1.00 39.75 103 GLU A N 1
ATOM 798 C CA . GLU A 1 103 ? 7.467 0.869 16.583 1.00 39.75 103 GLU A CA 1
ATOM 799 C C . GLU A 1 103 ? 6.466 1.447 17.599 1.00 39.75 103 GLU A C 1
ATOM 801 O O . GLU A 1 103 ? 6.729 2.454 18.245 1.00 39.75 103 GLU A O 1
ATOM 806 N N . ILE A 1 104 ? 5.330 0.763 17.794 1.00 34.97 104 ILE A N 1
ATOM 807 C CA . ILE A 1 104 ? 4.584 0.750 19.075 1.00 34.97 104 ILE A CA 1
ATOM 808 C C . ILE A 1 104 ? 4.306 -0.702 19.545 1.00 34.97 104 ILE A C 1
ATOM 810 O O . ILE A 1 104 ? 3.528 -0.930 20.458 1.00 34.97 104 ILE A O 1
ATOM 814 N N . TYR A 1 105 ? 4.959 -1.729 18.986 1.00 30.67 105 TYR A N 1
ATOM 815 C CA . TYR A 1 105 ? 4.884 -3.089 19.558 1.00 30.67 105 TYR A CA 1
ATOM 816 C C . TYR A 1 105 ? 6.177 -3.875 19.300 1.00 30.67 105 TYR A C 1
ATOM 818 O O . TYR A 1 105 ? 6.204 -4.854 18.561 1.00 30.67 105 TYR A O 1
ATOM 826 N N . CYS A 1 106 ? 7.270 -3.400 19.892 1.00 26.78 106 CYS A N 1
ATOM 827 C CA . CYS A 1 106 ? 8.446 -4.212 20.195 1.00 26.78 106 CYS A CA 1
ATOM 828 C C . CYS A 1 106 ? 8.689 -4.122 21.707 1.00 26.78 106 CYS A C 1
ATOM 830 O O . CYS A 1 106 ? 9.704 -3.619 22.161 1.00 26.78 106 CYS A O 1
ATOM 832 N N . GLU A 1 107 ? 7.706 -4.544 22.503 1.00 27.64 107 GLU A N 1
ATOM 833 C CA . GLU A 1 107 ? 7.937 -4.869 23.909 1.00 27.64 107 GLU A CA 1
ATOM 834 C C . GLU A 1 107 ? 7.232 -6.186 24.237 1.00 27.64 107 GLU A C 1
ATOM 836 O O . GLU A 1 107 ? 6.017 -6.318 24.098 1.00 27.64 107 GLU A O 1
ATOM 841 N N . SER A 1 108 ? 8.045 -7.126 24.724 1.00 33.09 108 SER A N 1
ATOM 842 C CA . SER A 1 108 ? 7.682 -8.296 25.532 1.00 33.09 108 SER A CA 1
ATOM 843 C C . SER A 1 108 ? 7.120 -9.531 24.813 1.00 33.09 108 SER A C 1
ATOM 845 O O . SER A 1 108 ? 5.927 -9.816 24.859 1.00 33.09 108 SER A O 1
ATOM 847 N N . TYR A 1 109 ? 8.025 -10.347 24.262 1.00 27.64 109 TYR A N 1
ATOM 848 C CA . TYR A 1 109 ? 8.021 -11.791 24.540 1.00 27.64 109 TYR A CA 1
ATOM 849 C C . TYR A 1 109 ? 9.464 -12.325 24.479 1.00 27.64 109 TYR A C 1
ATOM 851 O O . TYR A 1 109 ? 9.960 -12.731 23.429 1.00 27.64 109 TYR A O 1
ATOM 859 N N . SER A 1 110 ? 10.141 -12.252 25.626 1.00 32.66 110 SER A N 1
ATOM 860 C CA . SER A 1 110 ? 11.073 -13.281 26.094 1.00 32.66 110 SER A CA 1
ATOM 861 C C . SER A 1 110 ? 10.499 -13.862 27.375 1.00 32.66 110 SER A C 1
ATOM 863 O O . SER A 1 110 ? 9.744 -13.129 28.053 1.00 32.66 110 SER A O 1
#

Foldseek 3Di:
DDPPDDDDDDDDDDDDKDWAFDPPQWDDDPRDTGGDTDTDPDDPVVVQAPDQDWDWDKDWDQDPVRDIDIDTDTDPGRDDHHYDDDCVVPVPVVDDDDDPCNDPPPDDDD

InterPro domains:
  IPR001948 Peptidase M18 [PF02127] (2-91)
  IPR001948 Peptidase M18 [PR00932] (7-23)
  IPR001948 Peptidase M18 [PR00932] (40-60)
  IPR001948 Peptidase M18 [PR00932] (76-93)
  IPR001948 Peptidase M18 [PTHR28570] (1-92)
  IPR023358 Peptidase M18, domain 2 [G3DSA:2.30.250.10] (17-100)